Protein AF-A0A8T1FHH3-F1 (afdb_monomer_lite)

Structure (mmCIF, N/CA/C/O backbone):
data_AF-A0A8T1FHH3-F1
#
_entry.id   AF-A0A8T1FHH3-F1
#
loop_
_atom_site.group_PDB
_atom_site.id
_atom_site.type_symbol
_atom_site.label_atom_id
_atom_site.label_alt_id
_atom_site.label_comp_id
_atom_site.label_asym_id
_atom_site.label_entity_id
_atom_site.label_seq_id
_atom_site.pdbx_PDB_ins_code
_atom_site.Cartn_x
_atom_site.Cartn_y
_atom_site.Cartn_z
_atom_site.occupancy
_atom_site.B_iso_or_equiv
_atom_site.auth_seq_id
_atom_site.auth_comp_id
_atom_site.auth_asym_id
_atom_site.auth_atom_id
_atom_site.pdbx_PDB_model_num
ATOM 1 N N . MET A 1 1 ? -25.998 -12.267 18.078 1.00 48.44 1 MET A N 1
ATOM 2 C CA . MET A 1 1 ? -25.528 -13.220 17.047 1.00 48.44 1 MET A CA 1
ATOM 3 C C . MET A 1 1 ? -25.037 -12.517 15.776 1.00 48.44 1 MET A C 1
ATOM 5 O O . MET A 1 1 ? -24.134 -13.037 15.136 1.00 48.44 1 MET A O 1
ATOM 9 N N . ASP A 1 2 ? -25.516 -11.313 15.452 1.00 64.00 2 ASP A N 1
ATOM 10 C CA . ASP A 1 2 ? -25.186 -10.590 14.202 1.00 64.00 2 ASP A CA 1
ATOM 11 C C . ASP A 1 2 ? -23.734 -10.134 14.028 1.00 64.00 2 ASP A C 1
ATOM 13 O O . ASP A 1 2 ? -23.272 -9.942 12.905 1.00 64.00 2 ASP A O 1
ATOM 17 N N . ARG A 1 3 ? -23.002 -9.920 15.126 1.00 61.28 3 ARG A N 1
ATOM 18 C CA . ARG A 1 3 ? -21.601 -9.476 15.066 1.00 61.28 3 ARG A CA 1
ATOM 19 C C . ARG A 1 3 ? -20.678 -10.595 14.578 1.00 61.28 3 ARG A C 1
ATOM 21 O O . ARG A 1 3 ? -19.815 -10.343 13.751 1.00 61.28 3 ARG A O 1
ATOM 28 N N . TRP A 1 4 ? -20.910 -11.824 15.038 1.00 55.03 4 TRP A N 1
ATOM 29 C CA . TRP A 1 4 ? -20.160 -13.006 14.606 1.00 55.03 4 TRP A CA 1
ATOM 30 C C . TRP A 1 4 ? -20.407 -13.332 13.134 1.00 55.03 4 TRP A C 1
ATOM 32 O O . TRP A 1 4 ? -19.454 -13.543 12.397 1.00 55.03 4 TRP A O 1
ATOM 42 N N . HIS A 1 5 ? -21.662 -13.263 12.683 1.00 62.44 5 HIS A N 1
ATOM 43 C CA . HIS A 1 5 ? -21.999 -13.471 11.272 1.00 62.44 5 HIS A CA 1
ATOM 44 C C . HIS A 1 5 ? -21.350 -12.423 10.358 1.00 62.44 5 HIS A C 1
ATOM 46 O O . HIS A 1 5 ? -20.869 -12.768 9.285 1.00 62.44 5 HIS A O 1
ATOM 52 N N . ARG A 1 6 ? -21.266 -11.160 10.799 1.00 63.38 6 ARG A N 1
ATOM 53 C CA . ARG A 1 6 ? -20.551 -10.105 10.061 1.00 63.38 6 ARG A CA 1
ATOM 54 C C . ARG A 1 6 ? -19.048 -10.344 9.983 1.00 63.38 6 ARG A C 1
ATOM 56 O O . ARG A 1 6 ? -18.473 -10.171 8.921 1.00 63.38 6 ARG A O 1
ATOM 63 N N . VAL A 1 7 ? -18.421 -10.748 11.087 1.00 66.44 7 VAL A N 1
ATOM 64 C CA . VAL A 1 7 ? -16.977 -11.028 11.109 1.00 66.44 7 VAL A CA 1
ATOM 65 C C . VAL A 1 7 ? -16.644 -12.213 10.205 1.00 66.44 7 VAL A C 1
ATOM 67 O O . VAL A 1 7 ? -15.729 -12.109 9.401 1.00 66.44 7 VAL A O 1
ATOM 70 N N . VAL A 1 8 ? -17.417 -13.299 10.276 1.00 70.94 8 VAL A N 1
ATOM 71 C CA . VAL A 1 8 ? -17.219 -14.479 9.417 1.00 70.94 8 VAL A CA 1
ATOM 72 C C . VAL A 1 8 ? -17.411 -14.129 7.943 1.00 70.94 8 VAL A C 1
ATOM 74 O O . VAL A 1 8 ? -16.611 -14.545 7.113 1.00 70.94 8 VAL A O 1
ATOM 77 N N . LYS A 1 9 ? -18.424 -13.314 7.623 1.00 70.19 9 LYS A N 1
ATOM 78 C CA . LYS A 1 9 ? -18.634 -12.834 6.257 1.00 70.19 9 LYS A CA 1
ATOM 79 C C . LYS A 1 9 ? -17.450 -12.000 5.765 1.00 70.19 9 LYS A C 1
ATOM 81 O O . LYS A 1 9 ? -16.922 -12.292 4.706 1.00 70.19 9 LYS A O 1
ATOM 86 N N . ASN A 1 10 ? -16.980 -11.038 6.558 1.00 66.56 10 ASN A N 1
ATOM 87 C CA . ASN A 1 10 ? -15.839 -10.207 6.172 1.00 66.56 10 ASN A CA 1
ATOM 88 C C . ASN A 1 10 ? -14.567 -11.040 5.943 1.00 66.56 10 ASN A C 1
ATOM 90 O O . ASN A 1 10 ? -13.814 -10.743 5.023 1.00 66.56 10 ASN A O 1
ATOM 94 N N . VAL A 1 11 ? -14.329 -12.077 6.756 1.00 66.56 11 VAL A N 1
ATOM 95 C CA . VAL A 1 11 ? -13.188 -12.992 6.575 1.00 66.56 11 VAL A CA 1
ATOM 96 C C . VAL A 1 11 ? -13.325 -13.781 5.272 1.00 66.56 11 VAL A C 1
ATOM 98 O O . VAL A 1 11 ? -12.380 -13.806 4.493 1.00 66.56 11 VAL A O 1
ATOM 101 N N . SER A 1 12 ? -14.504 -14.343 4.999 1.00 73.44 12 SER A N 1
ATOM 102 C CA . SER A 1 12 ? -14.776 -15.070 3.752 1.00 73.44 12 SER A CA 1
ATOM 103 C C . SER A 1 12 ? -14.639 -14.175 2.516 1.00 73.44 12 SER A C 1
ATOM 105 O O . SER A 1 12 ? -14.023 -14.580 1.535 1.00 73.44 12 SER A O 1
ATOM 107 N N . ASP A 1 13 ? -15.170 -12.950 2.573 1.00 69.50 13 ASP A N 1
ATOM 108 C CA . ASP A 1 13 ? -15.069 -11.969 1.488 1.00 69.50 13 ASP A CA 1
ATOM 109 C C . ASP A 1 13 ? -13.591 -11.575 1.266 1.00 69.50 13 ASP A C 1
ATOM 111 O O . ASP A 1 13 ? -13.141 -11.413 0.135 1.00 69.50 13 ASP A O 1
ATOM 115 N N . THR A 1 14 ? -12.798 -11.484 2.342 1.00 66.12 14 THR A N 1
ATOM 116 C CA . THR A 1 14 ? -11.354 -11.200 2.266 1.00 66.12 14 THR A CA 1
ATOM 117 C C . THR A 1 14 ? -10.580 -12.365 1.645 1.00 66.12 14 THR A C 1
ATOM 119 O O . THR A 1 14 ? -9.723 -12.137 0.797 1.00 66.12 14 THR A O 1
ATOM 122 N N . GLU A 1 15 ? -10.889 -13.612 2.011 1.00 68.94 15 GLU A N 1
ATOM 123 C CA . GLU A 1 15 ? -10.280 -14.809 1.413 1.00 68.94 15 GLU A CA 1
ATOM 124 C C . GLU A 1 15 ? -10.576 -14.922 -0.089 1.00 68.94 15 GLU A C 1
ATOM 126 O O . GLU A 1 15 ? -9.699 -15.297 -0.870 1.00 68.94 15 GLU A O 1
ATOM 131 N N . GLU A 1 16 ? -11.790 -14.566 -0.514 1.00 69.62 16 GLU A N 1
ATOM 132 C CA . GLU A 1 16 ? -12.169 -14.562 -1.927 1.00 69.62 16 GLU A CA 1
ATOM 133 C C . GLU A 1 16 ? -11.403 -13.487 -2.711 1.00 69.62 16 GLU A C 1
ATOM 135 O O . GLU A 1 16 ? -10.889 -13.765 -3.797 1.00 69.62 16 GLU A O 1
ATOM 140 N N . VAL A 1 17 ? -11.234 -12.291 -2.134 1.00 62.62 17 VAL A N 1
ATOM 141 C CA . VAL A 1 17 ? -10.420 -11.222 -2.729 1.00 62.62 17 VAL A CA 1
ATOM 142 C C . VAL A 1 17 ? -8.947 -11.622 -2.800 1.00 62.62 17 VAL A C 1
ATOM 144 O O . VAL A 1 17 ? -8.346 -11.460 -3.857 1.00 62.62 17 VAL A O 1
ATOM 147 N N . ILE A 1 18 ? -8.368 -12.197 -1.741 1.00 64.19 18 ILE A N 1
ATOM 148 C CA . ILE A 1 18 ? -6.972 -12.672 -1.747 1.00 64.19 18 ILE A CA 1
ATOM 149 C C . ILE A 1 18 ? -6.773 -13.718 -2.849 1.00 64.19 18 ILE A C 1
ATOM 151 O O . ILE A 1 18 ? -5.848 -13.602 -3.654 1.00 64.19 18 ILE A O 1
ATOM 155 N N . ASN A 1 19 ? -7.676 -14.699 -2.943 1.00 68.56 19 ASN A N 1
ATOM 156 C CA . ASN A 1 19 ? -7.635 -15.704 -4.003 1.00 68.56 19 ASN A CA 1
ATOM 157 C C . ASN A 1 19 ? -7.779 -15.076 -5.392 1.00 68.56 19 ASN A C 1
ATOM 159 O O . ASN A 1 19 ? -7.096 -15.485 -6.331 1.00 68.56 19 ASN A O 1
ATOM 163 N N . TRP A 1 20 ? -8.649 -14.083 -5.556 1.00 67.75 20 TRP A N 1
ATOM 164 C CA . TRP A 1 20 ? -8.810 -13.393 -6.829 1.00 67.75 20 TRP A CA 1
ATOM 165 C C . TRP A 1 20 ? -7.553 -12.604 -7.219 1.00 67.75 20 TRP A C 1
ATOM 167 O O . TRP A 1 20 ? -7.097 -12.737 -8.357 1.00 67.75 20 TRP A O 1
ATOM 177 N N . VAL A 1 21 ? -6.954 -11.846 -6.293 1.00 57.72 21 VAL A N 1
ATOM 178 C CA . VAL A 1 21 ? -5.730 -11.056 -6.522 1.00 57.72 21 VAL A CA 1
ATOM 179 C C . VAL A 1 21 ? -4.561 -11.975 -6.892 1.00 57.72 21 VAL A C 1
ATOM 181 O O . VAL A 1 21 ? -3.940 -11.773 -7.939 1.00 57.72 21 VAL A O 1
ATOM 184 N N . ALA A 1 22 ? -4.349 -13.057 -6.134 1.00 59.19 22 ALA A N 1
ATOM 185 C CA . ALA A 1 22 ? -3.302 -14.044 -6.409 1.00 59.19 22 ALA A CA 1
ATOM 186 C C . ALA A 1 22 ? -3.431 -14.665 -7.815 1.00 59.19 22 ALA A C 1
ATOM 188 O O . ALA A 1 22 ? -2.436 -14.937 -8.487 1.00 59.19 22 ALA A O 1
ATOM 189 N N . ASN A 1 23 ? -4.665 -14.844 -8.302 1.00 61.97 23 ASN A N 1
ATOM 190 C CA . ASN A 1 23 ? -4.946 -15.428 -9.616 1.00 61.97 23 ASN A CA 1
ATOM 191 C C . ASN A 1 23 ? -5.047 -14.402 -10.766 1.00 61.97 23 ASN A C 1
ATOM 193 O O . ASN A 1 23 ? -5.070 -14.795 -11.937 1.00 61.97 23 ASN A O 1
ATOM 197 N N . THR A 1 24 ? -5.108 -13.097 -10.480 1.00 52.75 24 THR A N 1
ATOM 198 C CA . THR A 1 24 ? -5.200 -12.023 -11.493 1.00 52.75 24 THR A CA 1
ATOM 199 C C . THR A 1 24 ? -3.937 -11.180 -11.637 1.00 52.75 24 THR A C 1
ATOM 201 O O . THR A 1 24 ? -3.846 -10.436 -12.613 1.00 52.75 24 THR A O 1
ATOM 204 N N . ALA A 1 25 ? -2.931 -11.373 -10.778 1.00 49.25 25 ALA A N 1
ATOM 205 C CA . ALA A 1 25 ? -1.651 -10.652 -10.772 1.00 49.25 25 ALA A CA 1
ATOM 206 C C . ALA A 1 25 ? -0.921 -10.572 -12.137 1.00 49.25 25 ALA A C 1
ATOM 208 O O . ALA A 1 25 ? -0.116 -9.673 -12.356 1.00 49.25 25 ALA A O 1
ATOM 209 N N . ASN A 1 26 ? -1.239 -11.451 -13.097 1.00 49.53 26 ASN A N 1
ATOM 210 C CA . ASN A 1 26 ? -0.644 -11.462 -14.441 1.00 49.53 26 ASN A CA 1
ATOM 211 C C . ASN A 1 26 ? -1.471 -10.768 -15.543 1.00 49.53 26 ASN A C 1
ATOM 213 O O . ASN A 1 26 ? -1.039 -10.724 -16.698 1.00 49.53 26 ASN A O 1
ATOM 217 N N . LYS A 1 27 ? -2.662 -10.232 -15.246 1.00 44.75 27 LYS A N 1
ATOM 218 C CA . LYS A 1 27 ? -3.472 -9.499 -16.232 1.00 44.75 27 LYS A CA 1
ATOM 219 C C . LYS A 1 27 ? -3.276 -8.006 -16.030 1.00 44.75 27 LYS A C 1
ATOM 221 O O . LYS A 1 27 ? -3.824 -7.419 -15.105 1.00 44.75 27 LYS A O 1
ATOM 226 N N . ARG A 1 28 ? -2.504 -7.393 -16.930 1.00 48.19 28 ARG A N 1
ATOM 227 C CA . ARG A 1 28 ? -2.349 -5.937 -17.025 1.00 48.19 28 ARG A CA 1
ATOM 228 C C . ARG A 1 28 ? -3.737 -5.288 -16.998 1.00 48.19 28 ARG A C 1
ATOM 230 O O . ARG A 1 28 ? -4.522 -5.487 -17.924 1.00 48.19 28 ARG A O 1
ATOM 237 N N . ILE A 1 29 ? -4.035 -4.553 -15.930 1.00 53.53 29 ILE A N 1
ATOM 238 C CA . ILE A 1 29 ? -5.290 -3.812 -15.799 1.00 53.53 29 ILE A CA 1
ATOM 239 C C . ILE A 1 29 ? -5.276 -2.740 -16.893 1.00 53.53 29 ILE A C 1
ATOM 241 O O . ILE A 1 29 ? -4.306 -1.986 -17.019 1.00 53.53 29 ILE A O 1
ATOM 245 N N . ALA A 1 30 ? -6.299 -2.734 -17.748 1.00 49.97 30 ALA A N 1
ATOM 246 C CA . ALA A 1 30 ? -6.453 -1.686 -18.749 1.00 49.97 30 ALA A CA 1
ATOM 247 C C . ALA A 1 30 ? -6.583 -0.336 -18.033 1.00 49.97 30 ALA A C 1
ATOM 249 O O . ALA A 1 30 ? -7.217 -0.265 -16.983 1.00 49.97 30 ALA A O 1
ATOM 250 N N . VAL A 1 31 ? -5.971 0.717 -18.582 1.00 49.84 31 VAL A N 1
ATOM 251 C CA . VAL A 1 31 ? -6.078 2.065 -18.007 1.00 49.84 31 VAL A CA 1
ATOM 252 C C . VAL A 1 31 ? -7.568 2.434 -17.962 1.00 49.84 31 VAL A C 1
ATOM 254 O O . VAL A 1 31 ? -8.202 2.412 -19.020 1.00 49.84 31 VAL A O 1
ATOM 257 N N . PRO A 1 32 ? -8.144 2.710 -16.776 1.00 50.28 32 PRO A N 1
ATOM 258 C CA . PRO A 1 32 ? -9.528 3.157 -16.657 1.00 50.28 32 PRO A CA 1
ATOM 259 C C . PRO A 1 32 ? -9.770 4.387 -17.533 1.00 50.28 32 PRO A C 1
ATOM 261 O O . PRO A 1 32 ? -8.883 5.236 -17.659 1.00 50.28 32 PRO A O 1
ATOM 264 N N . VAL A 1 33 ? -10.951 4.486 -18.147 1.00 50.78 33 VAL A N 1
ATOM 265 C CA . VAL A 1 33 ? -11.266 5.566 -19.101 1.00 50.78 33 VAL A CA 1
ATOM 266 C C . VAL A 1 33 ? -11.158 6.938 -18.431 1.00 50.78 33 VAL A C 1
ATOM 268 O O . VAL A 1 33 ? -10.751 7.908 -19.052 1.00 50.78 33 VAL A O 1
ATOM 271 N N . GLU A 1 34 ? -11.426 6.988 -17.131 1.00 46.09 34 GLU A N 1
ATOM 272 C CA . GLU A 1 34 ? -11.366 8.169 -16.275 1.00 46.09 34 GLU A CA 1
ATOM 273 C C . GLU A 1 34 ? -9.932 8.688 -16.066 1.00 46.09 34 GLU A C 1
ATOM 275 O O . GLU A 1 34 ? -9.736 9.820 -15.633 1.00 46.09 34 GLU A O 1
ATOM 280 N N . LEU A 1 35 ? -8.922 7.863 -16.363 1.00 43.44 35 LEU A N 1
ATOM 281 C CA . LEU A 1 35 ? -7.501 8.215 -16.305 1.00 43.44 35 LEU A CA 1
ATOM 282 C C . LEU A 1 35 ? -6.889 8.399 -17.705 1.00 43.44 35 LEU A C 1
ATOM 284 O O . LEU A 1 35 ? -5.684 8.643 -17.814 1.00 43.44 35 LEU A O 1
ATOM 288 N N . SER A 1 36 ? -7.691 8.288 -18.773 1.00 51.62 36 SER A N 1
ATOM 289 C CA . SER A 1 36 ? -7.217 8.378 -20.163 1.00 51.62 36 SER A CA 1
ATOM 290 C C . SER A 1 36 ? -6.742 9.787 -20.536 1.00 51.62 36 SER A C 1
ATOM 292 O O . SER A 1 36 ? -5.786 9.966 -21.284 1.00 51.62 36 SER A O 1
ATOM 294 N N . ASP A 1 37 ? -7.341 10.795 -19.912 1.00 49.34 37 ASP A N 1
ATOM 295 C CA . ASP A 1 37 ? -7.226 12.210 -20.250 1.00 49.34 37 ASP A CA 1
ATOM 296 C C . ASP A 1 37 ? -5.864 12.805 -19.836 1.00 49.34 37 ASP A C 1
ATOM 298 O O . ASP A 1 37 ? -5.418 13.820 -20.373 1.00 49.34 37 ASP A O 1
ATOM 302 N N . GLY A 1 38 ? -5.190 12.174 -18.865 1.00 49.25 38 GLY A N 1
ATOM 303 C CA . GLY A 1 38 ? -3.909 12.620 -18.302 1.00 49.25 38 GLY A CA 1
ATOM 304 C C . GLY A 1 38 ? -2.702 11.773 -18.712 1.00 49.25 38 GLY A C 1
ATOM 305 O O . GLY A 1 38 ? -1.562 12.114 -18.379 1.00 49.25 38 GLY A O 1
ATOM 306 N N . VAL A 1 39 ? -2.921 10.664 -19.419 1.00 56.38 39 VAL A N 1
ATOM 307 C CA . VAL A 1 39 ? -1.907 9.639 -19.678 1.00 56.38 39 VAL A CA 1
ATOM 308 C C . VAL A 1 39 ? -1.758 9.465 -21.187 1.00 56.38 39 VAL A C 1
ATOM 310 O O . VAL A 1 39 ? -2.587 8.817 -21.806 1.00 56.38 39 VAL A O 1
ATOM 313 N N . SER A 1 40 ? -0.683 10.016 -21.779 1.00 59.34 40 SER A N 1
ATOM 314 C CA . SER A 1 40 ? -0.413 9.918 -23.233 1.00 59.34 40 SER A CA 1
ATOM 315 C C . SER A 1 40 ? -0.648 8.498 -23.745 1.00 59.34 40 SER A C 1
ATOM 317 O O . SER A 1 40 ? -0.084 7.563 -23.181 1.00 59.34 40 SER A O 1
ATOM 319 N N . ASP A 1 41 ? -1.447 8.331 -24.799 1.00 65.38 41 ASP A N 1
ATOM 320 C CA . ASP A 1 41 ? -1.738 7.019 -25.389 1.00 65.38 41 ASP A CA 1
ATOM 321 C C . ASP A 1 41 ? -0.488 6.339 -25.968 1.00 65.38 41 ASP A C 1
ATOM 323 O O . ASP A 1 41 ? -0.428 5.107 -26.057 1.00 65.38 41 ASP A O 1
ATOM 327 N N . ASP A 1 42 ? 0.555 7.117 -26.279 1.00 74.25 42 ASP A N 1
ATOM 328 C CA . ASP A 1 42 ? 1.830 6.610 -26.766 1.00 74.25 42 ASP A CA 1
ATOM 329 C C . ASP A 1 42 ? 2.628 5.939 -25.631 1.00 74.25 42 ASP A C 1
ATOM 331 O O . ASP A 1 42 ? 3.186 6.568 -24.723 1.00 74.25 42 ASP A O 1
ATOM 335 N N . VAL A 1 43 ? 2.706 4.606 -25.700 1.00 67.31 43 VAL A N 1
ATOM 336 C CA . VAL A 1 43 ? 3.507 3.770 -24.794 1.00 67.31 43 VAL A CA 1
ATOM 337 C C . VAL A 1 43 ? 4.974 4.210 -24.776 1.00 67.31 43 VAL A C 1
ATOM 339 O O . VAL A 1 43 ? 5.560 4.290 -23.697 1.00 67.31 43 VAL A O 1
ATOM 342 N N . ALA A 1 44 ? 5.560 4.534 -25.931 1.00 70.81 44 ALA A N 1
ATOM 343 C CA . ALA A 1 44 ? 6.965 4.915 -26.030 1.00 70.81 44 ALA A CA 1
ATOM 344 C C . ALA A 1 44 ? 7.224 6.285 -25.387 1.00 70.81 44 ALA A C 1
ATOM 346 O O . ALA A 1 44 ? 8.245 6.471 -24.716 1.00 70.81 44 ALA A O 1
ATOM 347 N N . GLU A 1 45 ? 6.288 7.226 -25.530 1.00 73.69 45 GLU A N 1
ATOM 348 C CA . GLU A 1 45 ? 6.366 8.539 -24.885 1.00 73.69 45 GLU A CA 1
ATOM 349 C C . GLU A 1 45 ? 6.254 8.422 -23.357 1.00 73.69 45 GLU A C 1
ATOM 351 O O . GLU A 1 45 ? 7.065 9.007 -22.629 1.00 73.69 45 GLU A O 1
ATOM 356 N N . ARG A 1 46 ? 5.301 7.622 -22.852 1.00 68.75 46 ARG A N 1
ATOM 357 C CA . ARG A 1 46 ? 5.152 7.350 -21.409 1.00 68.75 46 ARG A CA 1
ATOM 358 C C . ARG A 1 46 ? 6.402 6.717 -20.823 1.00 68.75 46 ARG A C 1
ATOM 360 O O . ARG A 1 46 ? 6.921 7.194 -19.813 1.00 68.75 46 ARG A O 1
ATOM 367 N N . GLU A 1 47 ? 6.922 5.683 -21.476 1.00 67.56 47 GLU A N 1
ATOM 368 C CA . GLU A 1 47 ? 8.156 5.039 -21.045 1.00 67.56 47 GLU A CA 1
ATOM 369 C C . GLU A 1 47 ? 9.337 6.009 -21.051 1.00 67.56 47 GLU A C 1
ATOM 371 O O . GLU A 1 47 ? 10.122 6.017 -20.102 1.00 67.56 47 GLU A O 1
ATOM 376 N N . GLN A 1 48 ? 9.477 6.848 -22.083 1.00 68.38 48 GLN A N 1
ATOM 377 C CA . GLN A 1 48 ? 10.533 7.858 -22.119 1.00 68.38 48 GLN A CA 1
ATOM 378 C C . GLN A 1 48 ? 10.395 8.875 -20.987 1.00 68.38 48 GLN A C 1
ATOM 380 O O . GLN A 1 48 ? 11.407 9.222 -20.378 1.00 68.38 48 GLN A O 1
ATOM 385 N N . LYS A 1 49 ? 9.181 9.344 -20.676 1.00 67.12 49 LYS A N 1
ATOM 386 C CA . LYS A 1 49 ? 8.944 10.268 -19.556 1.00 67.12 49 LYS A CA 1
ATOM 387 C C . LYS A 1 49 ? 9.317 9.630 -18.220 1.00 67.12 49 LYS A C 1
ATOM 389 O O . LYS A 1 49 ? 10.053 10.246 -17.452 1.00 67.12 49 LYS A O 1
ATOM 394 N N . ILE A 1 50 ? 8.912 8.381 -17.981 1.00 66.38 50 ILE A N 1
ATOM 395 C CA . ILE A 1 50 ? 9.267 7.636 -16.761 1.00 66.38 50 ILE A CA 1
ATOM 396 C C . ILE A 1 50 ? 10.784 7.424 -16.664 1.00 66.38 50 ILE A C 1
ATOM 398 O O . ILE A 1 50 ? 11.380 7.663 -15.614 1.00 66.38 50 ILE A O 1
ATOM 402 N N . LYS A 1 51 ? 11.440 7.048 -17.769 1.00 64.69 51 LYS A N 1
ATOM 403 C CA . LYS A 1 51 ? 12.903 6.865 -17.837 1.00 64.69 51 LYS A CA 1
ATOM 404 C C . LYS A 1 51 ? 13.670 8.177 -17.615 1.00 64.69 51 LYS A C 1
ATOM 406 O O . LYS A 1 51 ? 14.786 8.146 -17.104 1.00 64.69 51 LYS A O 1
ATOM 411 N N . ARG A 1 52 ? 13.084 9.324 -17.979 1.00 64.81 52 ARG A N 1
ATOM 412 C CA . ARG A 1 52 ? 13.676 10.667 -17.833 1.00 64.81 52 ARG A CA 1
ATOM 413 C C . ARG A 1 52 ? 13.348 11.359 -16.511 1.00 64.81 52 ARG A C 1
ATOM 415 O O . ARG A 1 52 ? 13.919 12.420 -16.258 1.00 64.81 52 ARG A O 1
ATOM 422 N N . LEU A 1 53 ? 12.472 10.797 -15.672 1.00 63.44 53 LEU A N 1
ATOM 423 C CA . LEU A 1 53 ? 12.208 11.338 -14.339 1.00 63.44 53 LEU A CA 1
ATOM 424 C C . LEU A 1 53 ? 13.514 11.351 -13.531 1.00 63.44 53 LEU A C 1
ATOM 426 O O . LEU A 1 53 ? 14.028 10.320 -13.090 1.00 63.44 53 LEU A O 1
ATOM 430 N N . MET A 1 54 ? 14.056 12.558 -13.364 1.00 56.16 54 MET A N 1
ATOM 431 C CA . MET A 1 54 ? 15.187 12.856 -12.493 1.00 56.16 54 MET A CA 1
ATOM 432 C C . MET A 1 54 ? 14.691 12.822 -11.057 1.00 56.16 54 MET A C 1
ATOM 434 O O . MET A 1 54 ? 14.310 13.834 -10.476 1.00 56.16 54 MET A O 1
ATOM 438 N N . LEU A 1 55 ? 14.659 11.632 -10.491 1.00 62.66 55 LEU A N 1
ATOM 439 C CA . LEU A 1 55 ? 14.247 11.445 -9.117 1.00 62.66 55 LEU A CA 1
ATOM 440 C C . LEU A 1 55 ? 15.497 11.666 -8.246 1.00 62.66 55 LEU A C 1
ATOM 442 O O . LEU A 1 55 ? 16.436 10.870 -8.230 1.00 62.66 55 LEU A O 1
ATOM 446 N N . ARG A 1 56 ? 15.562 12.844 -7.624 1.00 59.69 56 ARG A N 1
ATOM 447 C CA . ARG A 1 56 ? 16.647 13.278 -6.737 1.00 59.69 56 ARG A CA 1
ATOM 448 C C . ARG A 1 56 ? 16.064 13.618 -5.369 1.00 59.69 56 ARG A C 1
ATOM 450 O O . ARG A 1 56 ? 14.970 14.169 -5.296 1.00 59.69 56 ARG A O 1
ATOM 457 N N . GLY A 1 57 ? 16.840 13.354 -4.319 1.00 60.53 57 GLY A N 1
ATOM 458 C CA . GLY A 1 57 ? 16.450 13.607 -2.930 1.00 60.53 57 GLY A CA 1
ATOM 459 C C . GLY A 1 57 ? 15.602 12.484 -2.327 1.00 60.53 57 GLY A C 1
ATOM 460 O O . GLY A 1 57 ? 14.940 11.735 -3.043 1.00 60.53 57 GLY A O 1
ATOM 461 N N . GLY A 1 58 ? 15.657 12.348 -1.001 1.00 64.06 58 GLY A N 1
ATOM 462 C CA . GLY A 1 58 ? 14.686 11.543 -0.259 1.00 64.06 58 GLY A CA 1
ATOM 463 C C . GLY A 1 58 ? 13.344 12.267 -0.220 1.00 64.06 58 GLY A C 1
ATOM 464 O O . GLY A 1 58 ? 13.306 13.499 -0.161 1.00 64.06 58 GLY A O 1
ATOM 465 N N . ARG A 1 59 ? 12.247 11.516 -0.285 1.00 74.88 59 ARG A N 1
ATOM 466 C CA . ARG A 1 59 ? 10.909 12.059 -0.024 1.00 74.88 59 ARG A CA 1
ATOM 467 C C . ARG A 1 59 ? 10.532 11.774 1.421 1.00 74.88 59 ARG A C 1
ATOM 469 O O . ARG A 1 59 ? 11.106 10.895 2.048 1.00 74.88 59 ARG A O 1
ATOM 476 N N . PHE A 1 60 ? 9.570 12.522 1.938 1.00 80.50 60 PHE A N 1
ATOM 477 C CA . PHE A 1 60 ? 8.930 12.201 3.204 1.00 80.50 60 PHE A CA 1
ATOM 478 C C . PHE A 1 60 ? 7.472 11.886 2.930 1.00 80.50 60 PHE A C 1
ATOM 480 O O . PHE A 1 60 ? 6.824 12.584 2.149 1.00 80.50 60 PHE A O 1
ATOM 487 N N . THR A 1 61 ? 7.020 10.817 3.561 1.00 80.81 61 THR A N 1
ATOM 488 C CA . THR A 1 61 ? 5.643 10.345 3.579 1.00 80.81 61 THR A CA 1
ATOM 489 C C . THR A 1 61 ? 5.108 10.456 5.005 1.00 80.81 61 THR A C 1
ATOM 491 O O . THR A 1 61 ? 5.881 10.653 5.951 1.00 80.81 61 THR A O 1
ATOM 494 N N . THR A 1 62 ? 3.805 10.272 5.186 1.00 80.19 62 THR A N 1
ATOM 495 C CA . THR A 1 62 ? 3.180 10.064 6.503 1.00 80.19 62 THR A CA 1
ATOM 496 C C . THR A 1 62 ? 3.794 8.897 7.288 1.00 80.19 62 THR A C 1
ATOM 498 O O . THR A 1 62 ? 3.773 8.924 8.518 1.00 80.19 62 THR A O 1
ATOM 501 N N . PHE A 1 63 ? 4.403 7.930 6.597 1.00 83.94 63 PHE A N 1
ATOM 502 C CA . PHE A 1 63 ? 5.086 6.761 7.164 1.00 83.94 63 PHE A CA 1
ATOM 503 C C . PHE A 1 63 ? 6.586 6.984 7.422 1.00 83.94 63 PHE A C 1
ATOM 505 O O . PHE A 1 63 ? 7.269 6.142 8.000 1.00 83.94 63 PHE A O 1
ATOM 512 N N . GLY A 1 64 ? 7.119 8.149 7.043 1.00 84.06 64 GLY A N 1
ATOM 513 C CA . GLY A 1 64 ? 8.511 8.525 7.267 1.00 84.06 64 GLY A CA 1
ATOM 514 C C . GLY A 1 64 ? 9.299 8.744 5.979 1.00 84.06 64 GLY A C 1
ATOM 515 O O . GLY A 1 64 ? 8.752 9.081 4.927 1.00 84.06 64 GLY A O 1
ATOM 516 N N . SER A 1 65 ? 10.623 8.634 6.084 1.00 84.44 65 SER A N 1
ATOM 517 C CA . SER A 1 65 ? 11.529 8.870 4.958 1.00 84.44 65 SER A CA 1
ATOM 518 C C . SER A 1 65 ? 11.362 7.781 3.903 1.00 84.44 65 SER A C 1
ATOM 520 O O . SER A 1 65 ? 11.476 6.601 4.213 1.00 84.44 65 SER A O 1
ATOM 522 N N . LEU A 1 66 ? 11.154 8.193 2.657 1.00 83.81 66 LEU A N 1
ATOM 523 C CA . LEU A 1 66 ? 11.118 7.341 1.480 1.00 83.81 66 LEU A CA 1
ATOM 524 C C . LEU A 1 66 ? 12.457 7.458 0.744 1.00 83.81 66 LEU A C 1
ATOM 526 O O . LEU A 1 66 ? 12.718 8.481 0.083 1.00 83.81 66 LEU A O 1
ATOM 530 N N . PRO A 1 67 ? 13.317 6.426 0.831 1.00 81.38 67 PRO A N 1
ATOM 531 C CA . PRO A 1 67 ? 14.516 6.352 0.025 1.00 81.38 67 PRO A CA 1
ATOM 532 C C . PRO A 1 67 ? 14.133 6.350 -1.447 1.00 81.38 67 PRO A C 1
ATOM 534 O O . PRO A 1 67 ? 13.223 5.650 -1.881 1.00 81.38 67 PRO A O 1
ATOM 537 N N . TYR A 1 68 ? 14.878 7.100 -2.249 1.00 78.88 68 TYR A N 1
ATOM 538 C CA . TYR A 1 68 ? 14.628 7.121 -3.681 1.00 78.88 68 TYR A CA 1
ATOM 539 C C . TYR A 1 68 ? 14.772 5.723 -4.324 1.00 78.88 68 TYR A C 1
ATOM 541 O O . TYR A 1 68 ? 14.021 5.383 -5.236 1.00 78.88 68 TYR A O 1
ATOM 549 N N . LEU A 1 69 ? 15.687 4.892 -3.812 1.00 79.75 69 LEU A N 1
ATOM 550 C CA . LEU A 1 69 ? 15.877 3.518 -4.280 1.00 79.75 69 LEU A CA 1
ATOM 551 C C . LEU A 1 69 ? 14.577 2.697 -4.241 1.00 79.75 69 LEU A C 1
ATOM 553 O O . LEU A 1 69 ? 14.325 1.947 -5.175 1.00 79.75 69 LEU A O 1
ATOM 557 N N . SER A 1 70 ? 13.716 2.908 -3.247 1.00 82.19 70 SER A N 1
ATOM 558 C CA . SER A 1 70 ? 12.419 2.232 -3.164 1.00 82.19 70 SER A CA 1
ATOM 559 C C . SER A 1 70 ? 11.518 2.566 -4.352 1.00 82.19 70 SER A C 1
ATOM 561 O O . SER A 1 70 ? 10.884 1.684 -4.907 1.00 82.19 70 SER A O 1
ATOM 563 N N . LEU A 1 71 ? 11.536 3.802 -4.864 1.00 78.44 71 LEU A N 1
ATOM 564 C CA . LEU A 1 71 ? 10.768 4.174 -6.064 1.00 78.44 71 LEU A CA 1
ATOM 565 C C . LEU A 1 71 ? 11.329 3.587 -7.364 1.00 78.44 71 LEU A C 1
ATOM 567 O O . LEU A 1 71 ? 10.640 3.580 -8.386 1.00 78.44 71 LEU A O 1
ATOM 571 N N . LEU A 1 72 ? 12.579 3.115 -7.359 1.00 76.31 72 LEU A N 1
ATOM 572 C CA . LEU A 1 72 ? 13.149 2.420 -8.511 1.00 76.31 72 LEU A CA 1
ATOM 573 C C . LEU A 1 72 ? 12.545 1.027 -8.698 1.00 76.31 72 LEU A C 1
ATOM 575 O O . LEU A 1 72 ? 12.571 0.545 -9.826 1.00 76.31 72 LEU A O 1
ATOM 579 N N . THR A 1 73 ? 11.952 0.432 -7.658 1.00 77.50 73 THR A N 1
ATOM 580 C CA . THR A 1 73 ? 11.252 -0.863 -7.752 1.00 77.50 73 THR A CA 1
ATOM 581 C C . THR A 1 73 ? 10.049 -0.827 -8.700 1.00 77.50 73 THR A C 1
ATOM 583 O O . THR A 1 73 ? 9.694 -1.838 -9.288 1.00 77.50 73 THR A O 1
ATOM 586 N N . LEU A 1 74 ? 9.483 0.358 -8.965 1.00 74.25 74 LEU A N 1
ATOM 587 C CA . LEU A 1 74 ? 8.436 0.549 -9.979 1.00 74.25 74 LEU A CA 1
ATOM 588 C C . LEU A 1 74 ? 8.948 0.422 -11.421 1.00 74.25 74 LEU A C 1
ATOM 590 O O . LEU A 1 74 ? 8.165 0.502 -12.371 1.00 74.25 74 LEU A O 1
ATOM 594 N N . ARG A 1 75 ? 10.264 0.306 -11.627 1.00 70.06 75 ARG A N 1
ATOM 595 C CA . ARG A 1 75 ? 10.856 0.169 -12.958 1.00 70.06 75 ARG A CA 1
ATOM 596 C C . ARG A 1 75 ? 11.038 -1.305 -13.299 1.00 70.06 75 ARG A C 1
ATOM 598 O O . ARG A 1 75 ? 11.808 -2.007 -12.660 1.00 70.06 75 ARG A O 1
ATOM 605 N N . GLY A 1 76 ? 10.452 -1.724 -14.417 1.00 64.81 76 GLY A N 1
ATOM 606 C CA . GLY A 1 76 ? 10.737 -3.030 -15.012 1.00 64.81 76 GLY A CA 1
ATOM 607 C C . GLY A 1 76 ? 9.976 -4.176 -14.346 1.00 64.81 76 GLY A C 1
ATOM 608 O O . GLY A 1 76 ? 8.782 -4.050 -14.109 1.00 64.81 76 GLY A O 1
ATOM 609 N N . MET A 1 77 ? 10.669 -5.298 -14.127 1.00 68.06 77 MET A N 1
ATOM 610 C CA . MET A 1 77 ? 10.140 -6.538 -13.530 1.00 68.06 77 MET A CA 1
ATOM 611 C C . MET A 1 77 ? 10.602 -6.704 -12.070 1.00 68.06 77 MET A C 1
ATOM 613 O O . MET A 1 77 ? 10.766 -7.824 -11.590 1.00 68.06 77 MET A O 1
ATOM 617 N N . GLU A 1 78 ? 10.891 -5.588 -11.400 1.00 76.69 78 GLU A N 1
ATOM 618 C CA . GLU A 1 78 ? 11.305 -5.563 -10.000 1.00 76.69 78 GLU A CA 1
ATOM 619 C C . GLU A 1 78 ? 10.087 -5.609 -9.074 1.00 76.69 78 GLU A C 1
ATOM 621 O O . GLU A 1 78 ? 8.965 -5.265 -9.450 1.00 76.69 78 GLU A O 1
ATOM 626 N N . TRP A 1 79 ? 10.327 -6.050 -7.848 1.00 82.44 79 TRP A N 1
ATOM 627 C CA . TRP A 1 79 ? 9.301 -6.189 -6.828 1.00 82.44 79 TRP A CA 1
ATOM 628 C C . TRP A 1 79 ? 9.173 -4.898 -6.038 1.00 82.44 79 TRP A C 1
ATOM 630 O O . TRP A 1 79 ? 10.172 -4.402 -5.515 1.00 82.44 79 TRP A O 1
ATOM 640 N N . ALA A 1 80 ? 7.954 -4.366 -5.948 1.00 85.38 80 ALA A N 1
ATOM 641 C CA . ALA A 1 80 ? 7.681 -3.191 -5.133 1.00 85.38 80 ALA A CA 1
ATOM 642 C C . ALA A 1 80 ? 7.930 -3.511 -3.654 1.00 85.38 80 ALA A C 1
ATOM 644 O O . ALA A 1 80 ? 7.388 -4.480 -3.130 1.00 85.38 80 ALA A O 1
ATOM 645 N N . ASP A 1 81 ? 8.748 -2.695 -2.989 1.00 86.25 81 ASP A N 1
ATOM 646 C CA . ASP A 1 81 ? 8.970 -2.813 -1.548 1.00 86.25 81 ASP A CA 1
ATOM 647 C C . ASP A 1 81 ? 7.874 -2.084 -0.745 1.00 86.25 81 ASP A C 1
ATOM 649 O O . ASP A 1 81 ? 7.110 -1.269 -1.278 1.00 86.25 81 ASP A O 1
ATOM 653 N N . ASP A 1 82 ? 7.812 -2.345 0.563 1.00 87.44 82 ASP A N 1
ATOM 654 C CA . ASP A 1 82 ? 6.832 -1.721 1.465 1.00 87.44 82 ASP A CA 1
ATOM 655 C C . ASP A 1 82 ?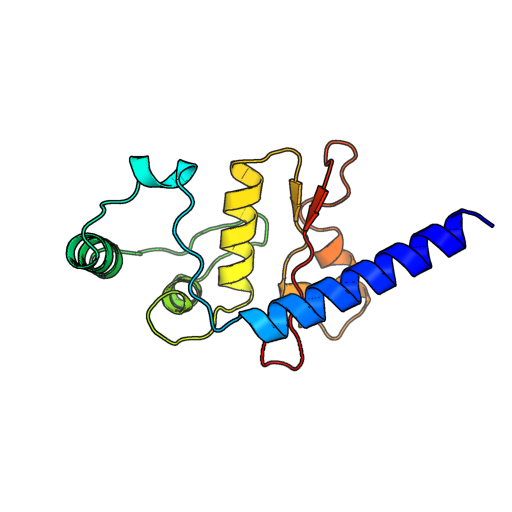 6.902 -0.191 1.441 1.00 87.44 82 ASP A C 1
ATOM 657 O O . ASP A 1 82 ? 5.877 0.482 1.516 1.00 87.44 82 ASP A O 1
ATOM 661 N N . SER A 1 83 ? 8.107 0.373 1.302 1.00 87.00 83 SER A N 1
ATOM 662 C CA . SER A 1 83 ? 8.309 1.826 1.240 1.00 87.00 83 SER A CA 1
ATOM 663 C C . SER A 1 83 ? 7.655 2.420 -0.011 1.00 87.00 83 SER A C 1
ATOM 665 O O . SER A 1 83 ? 6.984 3.453 0.046 1.00 87.00 83 SER A O 1
ATOM 667 N N . CYS A 1 84 ? 7.825 1.758 -1.155 1.00 86.44 84 CYS A N 1
ATOM 668 C CA . CYS A 1 84 ? 7.190 2.121 -2.408 1.00 86.44 84 CYS A CA 1
ATOM 669 C C . CYS A 1 84 ? 5.668 1.989 -2.318 1.00 86.44 84 CYS A C 1
ATOM 671 O O . CYS A 1 84 ? 4.950 2.919 -2.691 1.00 86.44 84 CYS A O 1
ATOM 673 N N . MET A 1 85 ? 5.172 0.870 -1.785 1.00 88.56 85 MET A N 1
ATOM 674 C CA . MET A 1 85 ? 3.739 0.650 -1.586 1.00 88.56 85 MET A CA 1
ATOM 675 C C . MET A 1 85 ? 3.130 1.690 -0.643 1.00 88.56 85 MET A C 1
ATOM 677 O O . MET A 1 85 ? 2.091 2.269 -0.960 1.00 88.56 85 MET A O 1
ATOM 681 N N . GLY A 1 86 ? 3.808 2.008 0.460 1.00 88.94 86 GLY A N 1
ATOM 682 C CA . GLY A 1 86 ? 3.393 3.042 1.405 1.00 88.94 86 GLY A CA 1
ATOM 683 C C . GLY A 1 86 ? 3.262 4.405 0.730 1.00 88.94 86 GLY A C 1
ATOM 684 O O . GLY A 1 86 ? 2.268 5.101 0.931 1.00 88.94 86 GLY A O 1
ATOM 685 N N . HIS A 1 87 ? 4.197 4.758 -0.159 1.00 87.19 87 HIS A N 1
ATOM 686 C CA . HIS A 1 87 ? 4.094 5.996 -0.932 1.00 87.19 87 HIS A CA 1
ATOM 687 C C . HIS A 1 87 ? 2.880 6.020 -1.868 1.00 87.19 87 HIS A C 1
ATOM 689 O O . HIS A 1 87 ? 2.195 7.038 -1.952 1.00 87.19 87 HIS A O 1
ATOM 695 N N . LEU A 1 88 ? 2.599 4.920 -2.574 1.00 86.38 88 LEU A N 1
ATOM 696 C CA . LEU A 1 88 ? 1.438 4.835 -3.467 1.00 86.38 88 LEU A CA 1
ATOM 697 C C . LEU A 1 88 ? 0.121 4.997 -2.698 1.00 86.38 88 LEU A C 1
ATOM 699 O O . LEU A 1 88 ? -0.769 5.719 -3.147 1.00 86.38 88 LEU A O 1
ATOM 703 N N . LEU A 1 89 ? 0.010 4.370 -1.527 1.00 89.12 89 LEU A N 1
ATOM 704 C CA . LEU A 1 89 ? -1.176 4.484 -0.679 1.00 89.12 89 LEU A CA 1
ATOM 705 C C . LEU A 1 89 ? -1.324 5.882 -0.076 1.00 89.12 89 LEU A C 1
ATOM 707 O O . LEU A 1 89 ? -2.437 6.390 0.016 1.00 89.12 89 LEU A O 1
ATOM 711 N N . GLU A 1 90 ? -0.222 6.531 0.301 1.00 86.62 90 GLU A N 1
ATOM 712 C CA . GLU A 1 90 ? -0.254 7.923 0.748 1.00 86.62 90 GLU A CA 1
ATOM 713 C C . GLU A 1 90 ? -0.747 8.849 -0.372 1.00 86.62 90 GLU A C 1
ATOM 715 O O . GLU A 1 90 ? -1.572 9.728 -0.129 1.00 86.62 90 GLU A O 1
ATOM 720 N N . LEU A 1 91 ? -0.280 8.657 -1.612 1.00 86.12 91 LEU A N 1
ATOM 721 C CA . LEU A 1 91 ? -0.788 9.419 -2.755 1.00 86.12 91 LEU A CA 1
ATOM 722 C C . LEU A 1 91 ? -2.298 9.217 -2.925 1.00 86.12 91 LEU A C 1
ATOM 724 O O . LEU A 1 91 ? -3.017 10.195 -3.107 1.00 86.12 91 LEU A O 1
ATOM 728 N N . LEU A 1 92 ? -2.791 7.985 -2.780 1.00 85.56 92 LEU A N 1
ATOM 729 C CA . LEU A 1 92 ? -4.224 7.697 -2.812 1.00 85.56 92 LEU A CA 1
ATOM 730 C C . LEU A 1 92 ? -4.982 8.401 -1.674 1.00 85.56 92 LEU A C 1
ATOM 732 O O . LEU A 1 92 ? -6.026 8.999 -1.913 1.00 85.56 92 LEU A O 1
ATOM 736 N N . GLN A 1 93 ? -4.446 8.382 -0.453 1.00 85.31 93 GLN A N 1
ATOM 737 C CA . GLN A 1 93 ? -5.024 9.074 0.702 1.00 85.31 93 GLN A CA 1
ATOM 738 C C . GLN A 1 93 ? -5.063 10.600 0.511 1.00 85.31 93 GLN A C 1
ATOM 740 O O . GLN A 1 93 ? -5.980 11.268 0.988 1.00 85.31 93 GLN A O 1
ATOM 745 N N . ARG A 1 94 ? -4.085 11.176 -0.200 1.00 84.25 94 ARG A N 1
ATOM 746 C CA . ARG A 1 94 ? -4.069 12.612 -0.524 1.00 84.25 94 ARG A CA 1
ATOM 747 C C . ARG A 1 94 ? -5.183 13.004 -1.490 1.00 84.25 94 ARG A C 1
ATOM 749 O O . ARG A 1 94 ? -5.750 14.081 -1.325 1.00 84.25 94 ARG A O 1
ATOM 756 N N . GLU A 1 95 ? -5.491 12.143 -2.455 1.00 86.31 95 GLU A N 1
ATOM 757 C CA . GLU A 1 95 ? -6.611 12.335 -3.384 1.00 86.31 95 GLU A CA 1
ATOM 758 C C . GLU A 1 95 ? -7.966 12.020 -2.718 1.00 86.31 95 GLU A C 1
ATOM 760 O O . GLU A 1 95 ? -8.972 12.671 -3.002 1.00 86.31 95 GLU A O 1
ATOM 765 N N . HIS A 1 96 ? -7.993 11.075 -1.771 1.00 86.06 96 HIS A N 1
ATOM 766 C CA . HIS A 1 96 ? -9.196 10.627 -1.065 1.00 86.06 96 HIS A CA 1
ATOM 767 C C . HIS A 1 96 ? -9.044 10.745 0.457 1.00 86.06 96 HIS A C 1
ATOM 769 O O . HIS A 1 96 ? -8.679 9.797 1.153 1.00 86.06 96 HIS A O 1
ATOM 775 N N . GLN A 1 97 ? -9.381 11.920 0.995 1.00 85.44 97 GLN A N 1
ATOM 776 C CA . GLN A 1 97 ? -9.174 12.259 2.413 1.00 85.44 97 GLN A CA 1
ATOM 777 C C . GLN A 1 97 ? -9.994 11.418 3.411 1.00 85.44 97 GLN A C 1
ATOM 779 O O . GLN A 1 97 ? -9.709 11.441 4.604 1.00 85.44 97 GLN A O 1
ATOM 784 N N . ASN A 1 98 ? -11.008 10.687 2.944 1.00 89.12 98 ASN A N 1
ATOM 785 C CA . ASN A 1 98 ? -11.830 9.761 3.730 1.00 89.12 98 ASN A CA 1
ATOM 786 C C . ASN A 1 98 ? -11.265 8.326 3.755 1.00 89.12 98 ASN A C 1
ATOM 788 O O . ASN A 1 98 ? -11.946 7.408 4.217 1.00 89.12 98 ASN A O 1
ATOM 792 N N . VAL A 1 99 ? -10.046 8.107 3.257 1.00 90.75 99 VAL A N 1
ATOM 793 C CA . VAL A 1 99 ? -9.386 6.799 3.262 1.00 90.75 99 VAL A CA 1
ATOM 794 C C . VAL A 1 99 ? -8.298 6.766 4.333 1.00 90.75 99 VAL A C 1
ATOM 796 O 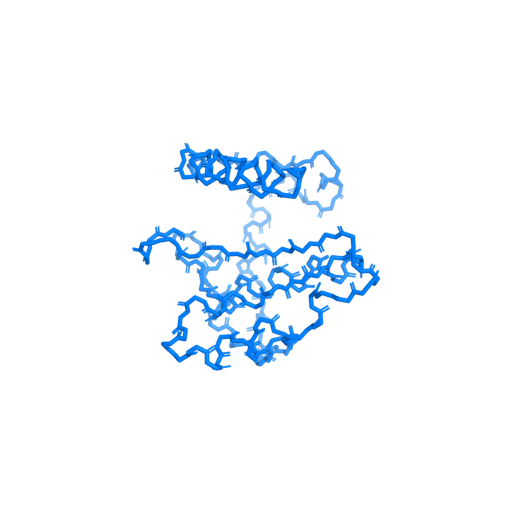O . VAL A 1 99 ? -7.348 7.547 4.322 1.00 90.75 99 VAL A O 1
ATOM 799 N N . GLY A 1 100 ? -8.423 5.831 5.270 1.00 91.06 100 GLY A N 1
ATOM 800 C CA . GLY A 1 100 ? -7.365 5.476 6.207 1.00 91.06 100 GLY A CA 1
ATOM 801 C C . GLY A 1 100 ? -6.412 4.460 5.591 1.00 91.06 100 GLY A C 1
ATOM 802 O O . GLY A 1 100 ? -6.858 3.518 4.943 1.00 91.06 100 GLY A O 1
ATOM 803 N N . VAL A 1 101 ? -5.110 4.610 5.814 1.00 91.50 101 VAL A N 1
ATOM 804 C CA . VAL A 1 101 ? -4.097 3.674 5.310 1.00 91.50 101 VAL A CA 1
ATOM 805 C C . VAL A 1 101 ? -3.264 3.155 6.470 1.00 91.50 101 VAL A C 1
ATOM 807 O O . VAL A 1 101 ? -2.741 3.942 7.257 1.00 91.50 101 VAL A O 1
ATOM 810 N N . VAL A 1 102 ? -3.145 1.833 6.565 1.00 90.75 102 VAL A N 1
ATOM 811 C CA . VAL A 1 102 ? -2.167 1.177 7.434 1.00 90.75 102 VAL A CA 1
ATOM 812 C C . VAL A 1 102 ? -0.849 1.052 6.673 1.00 90.75 102 VAL A C 1
ATOM 814 O O . VAL A 1 102 ? -0.832 0.559 5.545 1.00 90.75 102 VAL A O 1
ATOM 817 N N . ASP A 1 103 ? 0.240 1.505 7.293 1.00 90.69 103 ASP A N 1
ATOM 818 C CA . ASP A 1 103 ? 1.593 1.407 6.740 1.00 90.69 103 ASP A CA 1
ATOM 819 C C . ASP A 1 103 ? 1.947 -0.061 6.424 1.00 90.69 103 ASP A C 1
ATOM 821 O O . ASP A 1 103 ? 1.934 -0.868 7.358 1.00 90.69 103 ASP A O 1
ATOM 825 N N . PRO A 1 104 ? 2.284 -0.415 5.164 1.00 89.31 104 PRO A N 1
ATOM 826 C CA . PRO A 1 104 ? 2.593 -1.789 4.752 1.00 89.31 104 PRO A CA 1
ATOM 827 C C . PRO A 1 104 ? 3.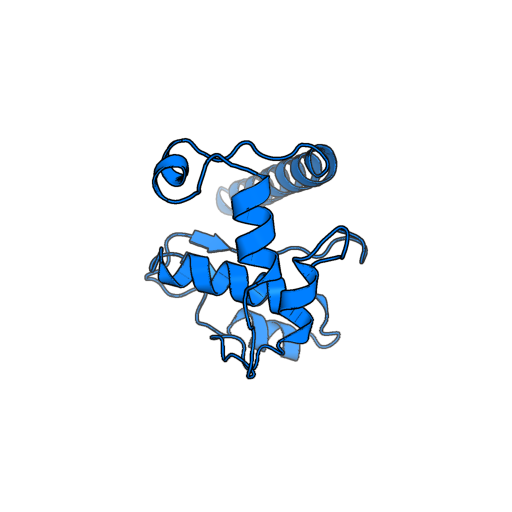685 -2.482 5.576 1.00 89.31 104 PRO A C 1
ATOM 829 O O . PRO A 1 104 ? 3.652 -3.703 5.734 1.00 89.31 104 PRO A O 1
ATOM 832 N N . ILE A 1 105 ? 4.613 -1.718 6.168 1.00 88.44 105 ILE A N 1
ATOM 833 C CA . ILE A 1 105 ? 5.746 -2.270 6.926 1.00 88.44 105 ILE A CA 1
ATOM 834 C C . ILE A 1 105 ? 5.318 -3.096 8.149 1.00 88.44 105 ILE A C 1
ATOM 836 O O . ILE A 1 105 ? 6.114 -3.870 8.684 1.00 88.44 105 ILE A O 1
ATOM 840 N N . PHE A 1 106 ? 4.064 -2.972 8.602 1.00 86.38 106 PHE A N 1
ATOM 841 C CA . PHE A 1 106 ? 3.540 -3.731 9.740 1.00 86.38 106 PHE A CA 1
ATOM 842 C C . PHE A 1 106 ? 3.608 -5.257 9.541 1.00 86.38 106 PHE A C 1
ATOM 844 O O . PHE A 1 106 ? 3.617 -6.001 10.517 1.00 86.38 106 PHE A O 1
ATOM 851 N N . HIS A 1 107 ? 3.679 -5.755 8.304 1.00 81.75 107 HIS A N 1
ATOM 852 C CA . HIS A 1 107 ? 3.893 -7.185 8.063 1.00 81.75 107 HIS A CA 1
ATOM 853 C C . HIS A 1 107 ? 5.300 -7.655 8.450 1.00 81.75 107 HIS A C 1
ATOM 855 O O . HIS A 1 107 ? 5.485 -8.815 8.816 1.00 81.75 107 HIS A O 1
ATOM 861 N N . ASN A 1 108 ? 6.281 -6.753 8.401 1.00 80.81 108 ASN A N 1
ATOM 862 C CA . ASN A 1 108 ? 7.696 -7.065 8.555 1.00 80.81 108 ASN A CA 1
ATOM 863 C C . ASN A 1 108 ? 8.233 -6.846 9.979 1.00 80.81 108 ASN A C 1
ATOM 865 O O . ASN A 1 108 ? 9.401 -7.150 10.239 1.00 80.81 108 ASN A O 1
ATOM 869 N N . LEU A 1 109 ? 7.422 -6.362 10.931 1.00 82.00 109 LEU A N 1
ATOM 870 C CA . LEU A 1 109 ? 7.869 -6.238 12.323 1.00 82.00 109 LEU A CA 1
ATOM 871 C C . LEU A 1 109 ? 7.545 -7.507 13.118 1.00 82.00 109 LEU A C 1
ATOM 873 O O . LEU A 1 109 ? 6.396 -7.939 13.234 1.00 82.00 109 LEU A O 1
ATOM 877 N N . ALA A 1 110 ? 8.580 -8.071 13.739 1.00 76.50 110 ALA A N 1
ATOM 878 C CA . ALA A 1 110 ? 8.463 -9.256 14.586 1.00 76.50 110 ALA A CA 1
ATOM 879 C C . ALA A 1 110 ? 7.756 -8.970 15.925 1.00 76.50 110 ALA A C 1
ATOM 881 O O . ALA A 1 110 ? 7.152 -9.860 16.526 1.00 76.50 110 ALA A O 1
ATOM 882 N N . GLU A 1 111 ? 7.831 -7.731 16.416 1.00 87.19 111 GLU A N 1
ATOM 883 C CA . GLU A 1 111 ? 7.291 -7.354 17.719 1.00 87.19 111 GLU A CA 1
ATOM 884 C C . GLU A 1 111 ? 5.847 -6.861 17.619 1.00 87.19 111 GLU A C 1
ATOM 886 O O . GLU A 1 111 ? 5.538 -5.868 16.958 1.00 87.19 111 GLU A O 1
ATOM 891 N N . ARG A 1 112 ? 4.955 -7.507 18.378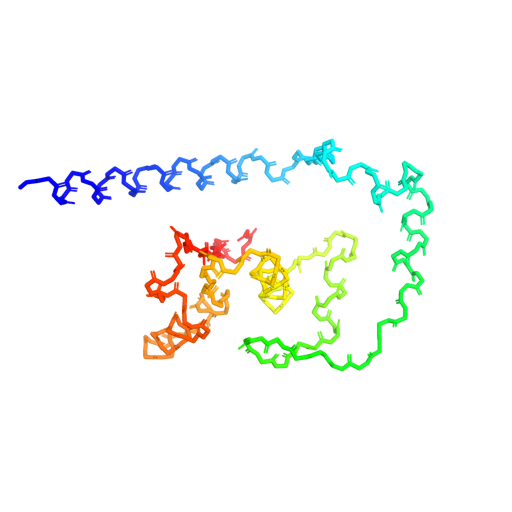 1.00 82.81 112 ARG A N 1
ATOM 892 C CA . ARG A 1 112 ? 3.528 -7.155 18.440 1.00 82.81 112 ARG A CA 1
ATOM 893 C C . ARG A 1 112 ? 3.284 -5.688 18.800 1.00 82.81 112 ARG A C 1
ATOM 895 O O . ARG A 1 112 ? 2.351 -5.084 18.281 1.00 82.81 112 ARG A O 1
ATOM 902 N N . GLU A 1 113 ? 4.078 -5.123 19.704 1.00 84.38 113 GLU A N 1
ATOM 903 C CA . GLU A 1 113 ? 3.915 -3.726 20.110 1.00 84.38 113 GLU A CA 1
ATOM 904 C C . GLU A 1 113 ? 4.351 -2.755 19.003 1.00 84.38 113 GLU A C 1
ATOM 906 O O . GLU A 1 113 ? 3.671 -1.757 18.770 1.00 84.38 113 GLU A O 1
ATOM 911 N N . GLY A 1 114 ? 5.413 -3.091 18.262 1.00 83.38 114 GLY A N 1
ATOM 912 C CA . GLY A 1 114 ? 5.810 -2.379 17.047 1.00 83.38 114 GLY A CA 1
ATOM 913 C C . GLY A 1 114 ? 4.690 -2.379 16.006 1.00 83.38 114 GLY A C 1
ATOM 914 O O . GLY A 1 114 ? 4.314 -1.316 15.517 1.00 83.38 114 GLY A O 1
ATOM 915 N N . ASN A 1 115 ? 4.070 -3.540 15.775 1.00 85.00 115 ASN A N 1
ATOM 916 C CA . ASN A 1 115 ? 2.928 -3.665 14.866 1.00 85.00 115 ASN A CA 1
ATOM 917 C C . ASN A 1 115 ? 1.756 -2.784 15.271 1.00 85.00 115 ASN A C 1
ATOM 919 O O . ASN A 1 115 ? 1.241 -2.039 14.449 1.00 85.00 115 ASN A O 1
ATOM 923 N N . LEU A 1 116 ? 1.346 -2.812 16.540 1.00 86.00 116 LEU A N 1
ATOM 924 C CA . LEU A 1 116 ? 0.230 -1.983 17.002 1.00 86.00 116 LEU A CA 1
ATOM 925 C C . LEU A 1 116 ? 0.520 -0.484 16.866 1.00 86.00 116 LEU A C 1
ATOM 927 O O . LEU A 1 116 ? -0.382 0.279 16.523 1.00 86.00 116 LEU A O 1
ATOM 931 N N . ARG A 1 117 ? 1.767 -0.058 17.106 1.00 85.88 117 ARG A N 1
ATOM 932 C CA . ARG A 1 117 ? 2.178 1.342 16.930 1.00 85.88 117 ARG A CA 1
ATOM 933 C C . ARG A 1 117 ? 2.124 1.764 15.466 1.00 85.88 117 ARG A C 1
ATOM 935 O O . ARG A 1 117 ? 1.584 2.826 15.178 1.00 85.88 117 ARG A O 1
ATOM 942 N N . VAL A 1 118 ? 2.637 0.935 14.561 1.00 85.56 118 VAL A N 1
ATOM 943 C CA . VAL A 1 118 ? 2.616 1.200 13.115 1.00 85.56 118 VAL A CA 1
ATOM 944 C C . VAL A 1 118 ? 1.193 1.158 12.557 1.00 85.56 118 VAL A C 1
ATOM 946 O O . VAL A 1 118 ? 0.803 2.063 11.830 1.00 85.56 118 VAL A O 1
ATOM 949 N N . ILE A 1 119 ? 0.363 0.211 12.994 1.00 87.06 119 ILE A N 1
ATOM 950 C CA . ILE A 1 119 ? -1.060 0.141 12.628 1.00 87.06 119 ILE A CA 1
ATOM 951 C C . ILE A 1 119 ? -1.828 1.390 13.078 1.00 87.06 119 ILE A C 1
ATOM 953 O O . ILE A 1 119 ? -2.740 1.837 12.391 1.00 87.06 119 ILE A 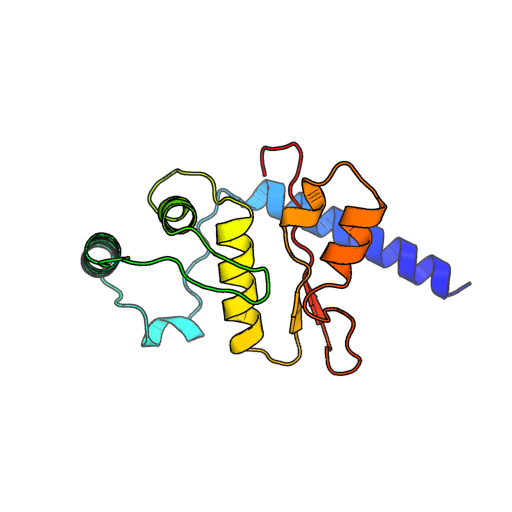O 1
ATOM 957 N N . ALA A 1 120 ? -1.490 1.958 14.236 1.00 84.62 120 ALA A N 1
ATOM 958 C CA . ALA A 1 120 ? -2.105 3.194 14.714 1.00 84.62 120 ALA A CA 1
ATOM 959 C C . ALA A 1 120 ? -1.503 4.458 14.069 1.00 84.62 120 ALA A C 1
ATOM 961 O O . ALA A 1 120 ? -2.099 5.537 14.161 1.00 84.62 120 ALA A O 1
ATOM 962 N N . SER A 1 121 ? -0.328 4.348 13.443 1.00 81.12 121 SER A N 1
ATOM 963 C CA . SER A 1 121 ? 0.363 5.472 12.813 1.00 81.12 121 SER A CA 1
ATOM 964 C C . SER A 1 121 ? -0.408 5.962 11.585 1.00 81.12 121 SER A C 1
ATOM 966 O O . SER A 1 121 ? -1.060 5.182 10.902 1.00 81.12 121 SER A O 1
ATOM 968 N N . GLY A 1 122 ? 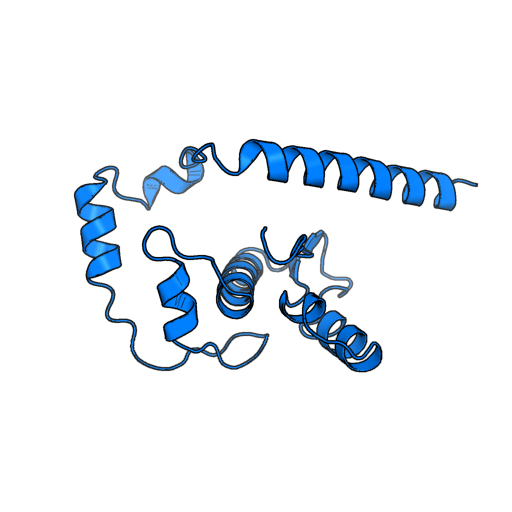-0.420 7.276 11.342 1.00 75.69 122 GLY A N 1
ATOM 969 C CA . GLY A 1 122 ? -1.182 7.865 10.229 1.00 75.69 122 GLY A CA 1
ATOM 970 C C . GLY A 1 122 ? -2.700 7.968 10.452 1.00 75.69 122 GLY A C 1
ATOM 971 O O . GLY A 1 122 ? -3.409 8.468 9.585 1.00 75.69 122 GLY A O 1
ATOM 972 N N . GLY A 1 123 ? -3.212 7.543 11.613 1.00 85.62 123 GLY A N 1
ATOM 973 C CA . GLY A 1 123 ? -4.629 7.665 11.976 1.00 85.62 123 GLY A CA 1
ATOM 974 C C . GLY A 1 123 ? -5.624 6.909 11.076 1.00 85.62 123 GLY A C 1
ATOM 975 O O . GLY A 1 123 ? -6.697 7.458 10.806 1.00 85.62 123 GLY A O 1
ATOM 976 N N . PRO A 1 124 ? -5.346 5.666 10.628 1.00 88.56 124 PRO A N 1
ATOM 977 C CA . PRO A 1 124 ? -6.209 4.952 9.685 1.00 88.56 124 PRO A CA 1
ATOM 978 C C . PRO A 1 124 ? -7.628 4.726 10.206 1.00 88.56 124 PRO A C 1
ATOM 980 O O . PRO A 1 124 ? -8.569 4.715 9.421 1.00 88.56 124 PRO A O 1
ATOM 983 N N . PHE A 1 125 ? -7.808 4.617 11.523 1.00 90.88 125 PHE A N 1
ATOM 984 C CA . PHE A 1 125 ? -9.114 4.408 12.160 1.00 90.88 125 PHE A CA 1
ATOM 985 C C . PHE A 1 125 ? -9.778 5.706 12.646 1.00 90.88 125 PHE A C 1
ATOM 987 O O . PHE A 1 125 ? -10.608 5.670 13.556 1.00 90.88 125 PHE A O 1
ATOM 994 N N . SER A 1 126 ? -9.400 6.862 12.089 1.00 90.00 126 SER A N 1
ATOM 995 C CA . SER A 1 126 ? -10.101 8.122 12.355 1.00 90.00 126 SER A CA 1
ATOM 996 C C . SER A 1 126 ? -11.585 8.001 11.997 1.00 90.00 126 SER A C 1
ATOM 998 O O . SER A 1 126 ? -11.936 7.410 10.980 1.00 90.00 126 SER A O 1
ATOM 1000 N N . ALA A 1 127 ? -12.462 8.616 12.795 1.00 90.38 127 ALA A N 1
ATOM 1001 C CA . ALA A 1 127 ? -13.907 8.621 12.548 1.00 90.38 127 ALA A CA 1
ATOM 1002 C C . ALA A 1 127 ? -14.305 9.328 11.236 1.00 90.38 127 ALA A C 1
ATOM 1004 O O . ALA A 1 127 ? -15.420 9.147 10.760 1.00 90.38 127 ALA A O 1
ATOM 1005 N N . SER A 1 128 ? -13.405 10.137 10.668 1.00 90.56 128 SER A N 1
ATOM 1006 C CA . SER A 1 128 ? -13.565 10.764 9.352 1.00 90.56 128 SER A CA 1
ATOM 1007 C C . SER A 1 128 ? -13.369 9.797 8.184 1.00 90.56 128 SER A C 1
ATOM 1009 O O . SER A 1 128 ? -13.711 10.147 7.058 1.00 90.56 128 SER A O 1
ATOM 1011 N N . ASN A 1 129 ? -12.780 8.624 8.427 1.00 90.88 129 ASN A N 1
ATOM 1012 C CA . ASN A 1 129 ? -12.455 7.675 7.375 1.00 90.88 129 ASN A CA 1
ATOM 1013 C C . ASN A 1 129 ? -13.633 6.727 7.150 1.00 90.88 129 ASN A C 1
ATOM 1015 O O . ASN A 1 129 ? -14.139 6.102 8.081 1.00 90.88 129 ASN A O 1
ATOM 1019 N N . GLU A 1 130 ? -14.047 6.600 5.896 1.00 91.06 130 GLU A N 1
ATOM 1020 C CA . GLU A 1 130 ? -15.119 5.700 5.466 1.00 91.06 130 GLU A CA 1
ATOM 1021 C C . GLU A 1 130 ? -14.575 4.316 5.095 1.00 91.06 130 GLU A C 1
ATOM 1023 O O . GLU A 1 130 ? -15.283 3.313 5.194 1.00 91.06 130 GLU A O 1
ATOM 1028 N N . LEU A 1 131 ? -13.304 4.259 4.687 1.00 91.12 131 LEU A N 1
ATOM 1029 C CA . LEU A 1 131 ? -12.605 3.053 4.257 1.00 91.12 131 LEU A CA 1
ATOM 1030 C C . LEU A 1 131 ? -11.231 2.982 4.920 1.00 91.12 131 LEU A C 1
ATOM 1032 O O . LEU A 1 131 ? -10.579 4.005 5.129 1.00 91.12 131 LEU A O 1
ATOM 1036 N N . VAL A 1 132 ? -10.781 1.762 5.214 1.00 90.62 132 VAL A N 1
ATOM 1037 C CA . VAL A 1 132 ? -9.420 1.493 5.687 1.00 90.62 132 VAL A CA 1
ATOM 1038 C C . VAL A 1 132 ? -8.755 0.527 4.726 1.00 90.62 132 VAL A C 1
ATOM 1040 O O . VAL A 1 132 ? -9.286 -0.550 4.460 1.00 90.62 132 VAL A O 1
ATOM 1043 N N . LEU A 1 133 ? -7.591 0.917 4.222 1.00 90.12 133 LEU A N 1
ATOM 1044 C CA . LEU A 1 133 ? -6.757 0.091 3.369 1.00 90.12 133 LEU A CA 1
ATOM 1045 C C . LEU A 1 133 ? -5.676 -0.582 4.202 1.00 90.12 133 LEU A C 1
ATOM 1047 O O . LEU A 1 133 ? -4.923 0.067 4.930 1.00 90.12 133 LEU A O 1
ATOM 1051 N N . LEU A 1 134 ? -5.619 -1.899 4.049 1.00 89.75 134 LEU A N 1
ATOM 1052 C CA . LEU A 1 134 ? -4.608 -2.772 4.611 1.00 89.75 134 LEU A CA 1
ATOM 1053 C C . LEU A 1 134 ? -3.950 -3.499 3.444 1.00 89.75 134 LEU A C 1
ATOM 1055 O O . LEU A 1 134 ? -4.615 -4.250 2.733 1.00 89.75 134 LEU A O 1
ATOM 1059 N N . THR A 1 135 ? -2.666 -3.248 3.224 1.00 86.56 135 THR A N 1
ATOM 1060 C CA . THR A 1 135 ? -1.880 -4.051 2.285 1.00 86.56 135 THR A CA 1
ATOM 1061 C C . THR A 1 135 ? -1.494 -5.361 2.938 1.00 86.56 135 THR A C 1
ATOM 1063 O O . THR A 1 135 ? -1.289 -5.412 4.147 1.00 86.56 135 THR A O 1
ATOM 1066 N N . LEU A 1 136 ? -1.433 -6.416 2.132 1.00 85.12 136 LEU A N 1
ATOM 1067 C CA . LEU A 1 136 ? -1.035 -7.741 2.574 1.00 85.12 136 LEU A CA 1
ATOM 1068 C C . LEU A 1 136 ? 0.219 -8.143 1.818 1.00 85.12 136 LEU A C 1
ATOM 1070 O O . LEU A 1 136 ? 0.191 -8.167 0.594 1.00 85.12 136 LEU A O 1
ATOM 1074 N N . HIS A 1 137 ? 1.280 -8.457 2.557 1.00 83.38 137 HIS A N 1
ATOM 1075 C CA . HIS A 1 137 ? 2.456 -9.129 2.015 1.00 83.38 137 HIS A CA 1
ATOM 1076 C C . HIS A 1 137 ? 2.299 -10.627 2.292 1.00 83.38 137 HIS A C 1
ATOM 1078 O O . HIS A 1 137 ? 2.251 -11.051 3.452 1.00 83.38 137 HIS A O 1
ATOM 1084 N N . VAL A 1 138 ? 2.142 -11.424 1.238 1.00 80.94 138 VAL A N 1
ATOM 1085 C CA . VAL A 1 138 ? 1.820 -12.852 1.313 1.00 80.94 138 VAL A CA 1
ATOM 1086 C C . VAL A 1 138 ? 3.055 -13.666 0.942 1.00 80.94 138 VAL A C 1
ATOM 1088 O O . VAL A 1 138 ? 3.696 -13.426 -0.075 1.00 80.94 138 VAL A O 1
ATOM 1091 N N . ASP A 1 139 ? 3.419 -14.620 1.801 1.00 77.88 139 ASP A N 1
ATOM 1092 C CA . ASP A 1 139 ? 4.492 -15.603 1.581 1.00 77.88 139 ASP A CA 1
ATOM 1093 C C . ASP A 1 139 ? 5.867 -15.031 1.175 1.00 77.88 139 ASP A C 1
ATOM 1095 O O . ASP A 1 139 ? 6.690 -15.730 0.578 1.00 77.88 139 ASP A O 1
ATOM 1099 N N . ASN A 1 140 ? 6.140 -13.765 1.516 1.00 73.19 140 ASN A N 1
ATOM 1100 C CA . ASN A 1 140 ? 7.302 -13.000 1.043 1.00 73.19 140 ASN A CA 1
ATOM 1101 C C . ASN A 1 140 ? 7.453 -13.000 -0.487 1.00 73.19 140 ASN A C 1
ATOM 1103 O O . ASN A 1 140 ? 8.566 -12.878 -1.008 1.00 73.19 140 ASN A O 1
ATOM 1107 N N . ASN A 1 141 ? 6.349 -13.242 -1.196 1.00 77.31 141 ASN A N 1
ATOM 1108 C CA . ASN A 1 141 ? 6.337 -13.453 -2.628 1.00 77.31 141 ASN A CA 1
ATOM 1109 C C . ASN A 1 141 ? 5.119 -12.816 -3.349 1.00 77.31 141 ASN A C 1
ATOM 1111 O O . ASN A 1 141 ? 4.944 -13.023 -4.554 1.00 77.31 141 ASN A O 1
ATOM 1115 N N . HIS A 1 142 ? 4.294 -12.034 -2.649 1.00 72.38 142 HIS A N 1
ATOM 1116 C CA . HIS A 1 142 ? 3.149 -11.368 -3.257 1.00 72.38 142 HIS A CA 1
ATOM 1117 C C . HIS A 1 142 ? 2.674 -10.150 -2.469 1.00 72.38 142 HIS A C 1
ATOM 1119 O O . HIS A 1 142 ? 2.604 -10.250 -1.223 1.00 72.38 142 HIS A O 1
#

Organism: NCBI:txid29920

Secondary structure (DSSP, 8-state):
-HHHHHHHHHHHHHHHHHHHHHHHTTS-PPPPGGGGGGS-S-HHHHHHHHHH----S-EEETTEEE-HHHHHTTSTTPPPPHHHHHHHHHHHHHH-TTEEE--GGGGS---HHHHHHHHHTT-TT-TT-SEEE-----TTT-

Radius of gyration: 17.56 Å; chains: 1; bounding box: 42×29×47 Å

Foldseek 3Di:
DVVVVVVVVVVVVVVVVVVVCVVCVPPDDDDPPVCVVPQPPDPVVNVVVVVPPPDDDWDAALLGTQDVVLVCQPPDPHDRDLSNVRVVVRVVCVVPVQAAEQRQCLVVDPDPVVNVVSRPRRNRVPPSHPYYDHDDCPPVPD

Sequence (142 aa):
MDRWHRVVKNVSDTEEVINWVANTANKRIAVPVELSDGVSDDVAEREQKIKRLMLRGGRFTTFGSLPYLSLLTLRGMEWADDSCMGHLLELLQREHQNVGVVDPIFHNLAEREGNLRVIASGGPFSASNELVLLTLHVDNNH

pLDDT: mean 74.51, std 13.33, range [43.44, 91.5]